Protein AF-U2YWD3-F1 (afdb_monomer_lite)

Organism: NCBI:txid1261545

InterPro domains:
  IPR003750 Putative RNA methyltransferase C9orf114-like [PF02598] (17-84)
  IPR029026 tRNA (guanine-N1-)-methyltransferase, N-terminal [G3DSA:3.40.1280.10] (4-89)
  IPR029028 Alpha/beta knot methyltransferases [SSF75217] (12-87)

pLDDT: mean 84.06, std 10.68, range [44.0, 94.19]

Secondary structure (DSSP, 8-state):
----TTTHHHHHHHHHHH-------BTTTBSGGGGT--HHHHHT--TTT-SS-GGG-S----SSTT-SSS---HHHHHHHHHHHHT---

Foldseek 3Di:
DDDDPVCVVVVVVCCVVVNDDDDFDAFVQTDQVVLVHDPVQQVPDDCVVDCAGPSGHRHDDDQQPPVVDPTDGRVRVVVSVVVVVVPPD

Structure (mmCIF, N/CA/C/O backbone):
data_AF-U2YWD3-F1
#
_entry.id   AF-U2YWD3-F1
#
loop_
_atom_site.group_PDB
_atom_site.id
_atom_site.type_symbol
_atom_site.label_atom_id
_atom_site.label_alt_id
_atom_site.label_comp_id
_atom_site.label_asym_id
_atom_site.label_entity_id
_atom_site.label_seq_id
_atom_site.pdbx_PDB_ins_code
_atom_site.Cartn_x
_atom_site.Cartn_y
_atom_site.Cartn_z
_atom_site.occupancy
_atom_site.B_iso_or_equiv
_atom_site.auth_seq_id
_atom_site.auth_comp_id
_atom_site.auth_asym_id
_atom_site.auth_atom_id
_atom_site.pdbx_PDB_model_num
ATOM 1 N N . MET A 1 1 ? 17.329 -2.106 1.332 1.00 52.97 1 MET A N 1
ATOM 2 C CA . MET A 1 1 ? 17.778 -0.773 0.884 1.00 52.97 1 MET A CA 1
ATOM 3 C C . MET A 1 1 ? 16.577 0.160 0.793 1.00 52.97 1 MET A C 1
ATOM 5 O O . MET A 1 1 ? 15.615 -0.226 0.136 1.00 52.97 1 MET A O 1
ATOM 9 N N . PRO A 1 2 ? 16.611 1.353 1.414 1.00 58.00 2 PRO A N 1
ATOM 10 C CA . PRO A 1 2 ? 15.565 2.361 1.249 1.00 58.00 2 PRO A CA 1
ATOM 11 C C . PRO A 1 2 ? 15.513 2.809 -0.213 1.00 58.00 2 PRO A C 1
ATOM 13 O O . PRO A 1 2 ? 16.559 2.889 -0.858 1.00 58.00 2 PRO A O 1
ATOM 16 N N . VAL A 1 3 ? 14.327 3.102 -0.743 1.00 64.19 3 VAL A N 1
ATOM 17 C CA . VAL A 1 3 ? 14.196 3.638 -2.106 1.00 64.19 3 VAL A CA 1
ATOM 18 C C . VAL A 1 3 ? 14.699 5.085 -2.119 1.00 64.19 3 VAL A C 1
ATOM 20 O O . VAL A 1 3 ? 14.269 5.901 -1.306 1.00 64.19 3 VAL A O 1
ATOM 23 N N . GLY A 1 4 ? 15.618 5.405 -3.028 1.00 66.31 4 GLY A N 1
ATOM 24 C CA . GLY A 1 4 ? 16.198 6.735 -3.201 1.00 66.31 4 GLY A CA 1
ATOM 25 C C . GLY A 1 4 ? 16.759 6.939 -4.610 1.00 66.31 4 GLY A C 1
ATOM 26 O O . GLY A 1 4 ? 16.848 6.006 -5.404 1.00 66.31 4 GLY A O 1
ATOM 27 N N . ALA A 1 5 ? 17.175 8.165 -4.938 1.00 71.94 5 ALA A N 1
ATOM 28 C CA . ALA A 1 5 ? 17.614 8.511 -6.298 1.00 71.94 5 ALA A CA 1
ATOM 29 C C . ALA A 1 5 ? 18.746 7.611 -6.838 1.00 71.94 5 ALA A C 1
ATOM 31 O O . ALA A 1 5 ? 18.809 7.348 -8.034 1.00 71.94 5 ALA A O 1
ATOM 32 N N . ALA A 1 6 ? 19.613 7.100 -5.958 1.00 74.56 6 ALA A N 1
ATOM 33 C CA . ALA A 1 6 ? 20.740 6.249 -6.333 1.00 74.56 6 ALA A CA 1
ATOM 34 C C . ALA A 1 6 ? 20.348 4.823 -6.762 1.00 74.56 6 ALA A C 1
ATOM 36 O O . ALA A 1 6 ? 21.121 4.181 -7.464 1.00 74.56 6 ALA A O 1
ATOM 37 N N . ASN A 1 7 ? 19.188 4.312 -6.339 1.00 73.44 7 ASN A N 1
ATOM 38 C CA . ASN A 1 7 ? 18.765 2.932 -6.612 1.00 73.44 7 ASN A CA 1
ATOM 39 C C . ASN A 1 7 ? 17.401 2.830 -7.316 1.00 73.44 7 ASN A C 1
ATOM 41 O O . ASN A 1 7 ? 16.948 1.725 -7.612 1.00 73.44 7 ASN A O 1
ATOM 45 N N . VAL A 1 8 ? 16.765 3.967 -7.622 1.00 77.31 8 VAL A N 1
ATOM 46 C CA . VAL A 1 8 ? 15.461 4.001 -8.293 1.00 77.31 8 VAL A CA 1
ATOM 47 C C . VAL A 1 8 ? 15.520 3.401 -9.700 1.00 77.31 8 VAL A C 1
ATOM 49 O O . VAL A 1 8 ? 14.626 2.652 -10.063 1.00 77.31 8 VAL A O 1
ATOM 52 N N . GLY A 1 9 ? 16.595 3.634 -10.466 1.00 80.06 9 GLY A N 1
ATOM 53 C CA . GLY A 1 9 ? 16.734 3.090 -11.824 1.00 80.06 9 GLY A CA 1
ATOM 54 C C . GLY A 1 9 ? 16.775 1.558 -11.860 1.00 80.06 9 GLY A C 1
ATOM 55 O O . GLY A 1 9 ? 16.074 0.934 -12.656 1.00 80.06 9 GLY A O 1
ATOM 56 N N . ASP A 1 10 ? 17.533 0.946 -10.947 1.00 81.75 10 ASP A N 1
ATOM 57 C CA . ASP A 1 10 ? 17.588 -0.514 -10.808 1.00 81.75 10 ASP A CA 1
ATOM 58 C C . ASP A 1 10 ? 16.260 -1.101 -10.329 1.00 81.75 10 ASP A C 1
ATOM 60 O O . ASP A 1 10 ? 15.859 -2.179 -10.775 1.00 81.75 10 ASP A O 1
ATOM 64 N N . LEU A 1 11 ? 15.566 -0.395 -9.431 1.00 77.38 11 LEU A N 1
ATOM 65 C CA . LEU A 1 11 ? 14.243 -0.794 -8.969 1.00 77.38 11 LEU A CA 1
ATOM 66 C C . LEU A 1 11 ? 13.226 -0.750 -10.116 1.00 77.38 11 LEU A C 1
ATOM 68 O O . LEU A 1 11 ? 12.504 -1.724 -10.302 1.00 77.38 11 LEU A O 1
ATOM 72 N N . THR A 1 12 ? 13.215 0.316 -10.920 1.00 80.31 12 THR A N 1
ATOM 73 C CA . THR A 1 12 ? 12.334 0.448 -12.090 1.00 80.31 12 THR A CA 1
ATOM 74 C C . THR A 1 12 ? 12.598 -0.649 -13.116 1.00 80.31 12 THR A C 1
ATOM 76 O O . THR A 1 12 ? 11.653 -1.278 -13.590 1.00 80.31 12 THR A O 1
ATOM 79 N N . ARG A 1 13 ? 13.870 -0.935 -13.427 1.00 83.69 13 ARG A N 1
ATOM 80 C CA . ARG A 1 13 ? 14.235 -2.018 -14.353 1.00 83.69 13 ARG A CA 1
ATOM 81 C C . ARG A 1 13 ? 13.726 -3.373 -13.859 1.00 83.69 13 ARG A C 1
ATOM 83 O O . ARG A 1 13 ? 13.081 -4.087 -14.617 1.00 83.69 13 ARG A O 1
ATOM 90 N N . ARG A 1 14 ? 13.963 -3.705 -12.585 1.00 82.50 14 ARG A N 1
ATOM 91 C CA . ARG A 1 14 ? 13.462 -4.947 -11.975 1.00 82.50 14 ARG A CA 1
ATOM 92 C C . ARG A 1 14 ? 11.942 -5.030 -11.981 1.00 82.50 14 ARG A C 1
ATOM 94 O O . ARG A 1 14 ? 11.403 -6.071 -12.310 1.00 82.50 14 ARG A O 1
ATOM 101 N N . VAL A 1 15 ? 11.250 -3.941 -11.653 1.00 83.62 15 VAL A N 1
ATOM 102 C CA . VAL A 1 15 ? 9.782 -3.894 -11.713 1.00 83.62 15 VAL A CA 1
ATOM 103 C C . VAL A 1 15 ? 9.279 -4.161 -13.133 1.00 83.62 15 VAL A C 1
ATOM 105 O O . VAL A 1 15 ? 8.282 -4.856 -13.300 1.00 83.62 15 VAL A O 1
ATOM 108 N N . HIS A 1 16 ? 9.969 -3.653 -14.155 1.00 83.62 16 HIS A N 1
ATOM 109 C CA . HIS A 1 16 ? 9.610 -3.901 -15.549 1.00 83.62 16 HIS A CA 1
ATOM 110 C C . HIS A 1 16 ? 9.911 -5.344 -16.001 1.00 83.62 16 HIS A C 1
ATOM 112 O O . HIS A 1 16 ? 9.143 -5.913 -16.771 1.00 83.62 16 HIS A O 1
ATOM 118 N N . GLU A 1 17 ? 11.026 -5.935 -15.563 1.00 88.75 17 GLU A N 1
ATOM 119 C CA . GLU A 1 17 ? 11.444 -7.294 -15.954 1.00 88.75 17 GLU A CA 1
ATOM 120 C C . GLU A 1 17 ? 10.717 -8.399 -15.167 1.00 88.75 17 GLU A C 1
ATOM 122 O O . GLU A 1 17 ? 10.248 -9.369 -15.761 1.00 88.75 17 GLU A O 1
ATOM 127 N N . ASP A 1 18 ? 10.594 -8.235 -13.849 1.00 88.19 18 ASP A N 1
ATOM 128 C CA . ASP A 1 18 ? 10.094 -9.251 -12.913 1.00 88.19 18 ASP A CA 1
ATOM 129 C C . ASP A 1 18 ? 8.634 -9.002 -12.481 1.00 88.19 18 ASP A C 1
ATOM 131 O O . ASP A 1 18 ? 7.987 -9.879 -11.904 1.00 88.19 18 ASP A O 1
ATOM 135 N N . GLY A 1 19 ? 8.098 -7.808 -12.755 1.00 86.00 19 GLY A N 1
ATOM 136 C CA . GLY A 1 19 ? 6.798 -7.346 -12.271 1.00 86.00 19 GLY A CA 1
ATOM 137 C C . GLY A 1 19 ? 6.847 -6.728 -10.866 1.00 86.00 19 GLY A C 1
ATOM 138 O O . GLY A 1 19 ? 7.843 -6.796 -10.146 1.00 86.00 19 GLY A O 1
ATOM 139 N N . LEU A 1 20 ? 5.733 -6.113 -10.454 1.00 86.38 20 LEU A N 1
ATOM 140 C CA . LEU A 1 20 ? 5.536 -5.564 -9.108 1.00 86.38 20 LEU A CA 1
ATOM 141 C C . LEU A 1 20 ? 4.247 -6.114 -8.503 1.00 86.38 20 LEU A C 1
ATOM 143 O O . LEU A 1 20 ? 3.184 -6.052 -9.115 1.00 86.38 20 LEU A O 1
ATOM 147 N N . THR A 1 21 ? 4.335 -6.598 -7.266 1.00 89.69 21 THR A N 1
ATOM 148 C CA . THR A 1 21 ? 3.165 -6.935 -6.451 1.00 89.69 21 THR A CA 1
ATOM 149 C C . THR A 1 21 ? 3.030 -5.922 -5.326 1.00 89.69 21 THR A C 1
ATOM 151 O O . THR A 1 21 ? 3.961 -5.732 -4.546 1.00 89.69 21 THR A O 1
ATOM 154 N N . VAL A 1 22 ? 1.855 -5.304 -5.219 1.00 90.62 22 VAL A N 1
ATOM 155 C CA . VAL A 1 22 ? 1.499 -4.421 -4.104 1.00 90.62 22 VAL A CA 1
ATOM 156 C C . VAL A 1 22 ? 0.396 -5.097 -3.302 1.00 90.62 22 VAL A C 1
ATOM 158 O O . VAL A 1 22 ? -0.650 -5.445 -3.848 1.00 90.62 22 VAL A O 1
ATOM 161 N N . ALA A 1 23 ? 0.640 -5.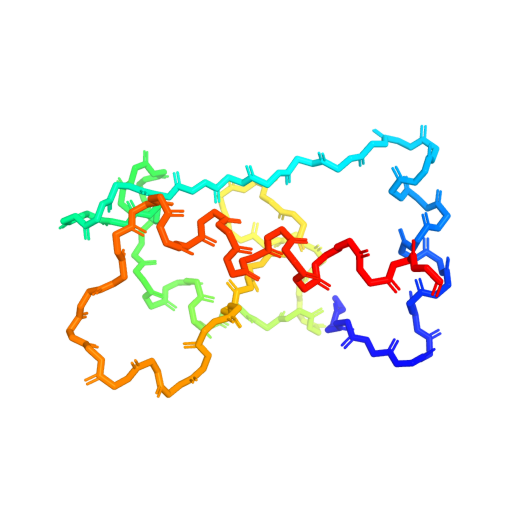308 -2.011 1.00 92.75 23 ALA A N 1
ATOM 162 C CA . ALA A 1 23 ? -0.311 -5.936 -1.105 1.00 92.75 23 ALA A CA 1
ATOM 163 C C . ALA A 1 23 ? -0.909 -4.896 -0.154 1.00 92.75 23 ALA A C 1
ATOM 165 O O . ALA A 1 23 ? -0.184 -4.119 0.466 1.00 92.75 23 ALA A O 1
ATOM 166 N N . PHE A 1 24 ? -2.231 -4.929 -0.004 1.00 92.31 24 PHE A N 1
ATOM 167 C CA . PHE A 1 24 ? -2.971 -4.067 0.913 1.00 92.31 24 PHE A CA 1
ATOM 168 C C . PHE A 1 24 ? -3.604 -4.906 2.019 1.00 92.31 24 PHE A C 1
ATOM 170 O O . PHE A 1 24 ? -4.118 -5.998 1.777 1.00 92.31 24 PHE A O 1
ATOM 177 N N . GLY A 1 25 ? -3.562 -4.387 3.244 1.00 92.31 25 GLY A N 1
ATOM 178 C CA . GLY A 1 25 ? -4.298 -4.956 4.368 1.00 92.31 25 GLY A CA 1
ATOM 179 C C . GLY A 1 25 ? -5.758 -4.508 4.387 1.00 92.31 25 GLY A C 1
ATOM 180 O O . GLY A 1 25 ? -6.151 -3.583 3.673 1.00 92.31 25 GLY A O 1
ATOM 181 N N . SER A 1 26 ? -6.560 -5.126 5.255 1.00 88.94 26 SER A N 1
ATOM 182 C CA . SER A 1 26 ? -7.916 -4.634 5.525 1.00 88.94 26 SER A CA 1
ATOM 183 C C . SER A 1 26 ? -7.876 -3.374 6.395 1.00 88.94 26 SER A C 1
ATOM 185 O O . SER A 1 26 ? -7.021 -3.312 7.282 1.00 88.94 26 SER A O 1
ATOM 187 N N . PRO A 1 27 ? -8.835 -2.442 6.269 1.00 79.50 27 PRO A N 1
ATOM 188 C CA . PRO A 1 27 ? -8.805 -1.170 6.997 1.00 79.50 27 PRO A CA 1
ATOM 189 C C . PRO A 1 27 ? -8.732 -1.337 8.521 1.00 79.50 27 PRO A C 1
ATOM 191 O O . PRO A 1 27 ? -7.957 -0.660 9.182 1.00 79.50 27 PRO A O 1
ATOM 194 N N . GLU A 1 28 ? -9.475 -2.298 9.079 1.00 82.50 28 GLU A N 1
ATOM 195 C CA . GLU A 1 28 ? -9.567 -2.501 10.536 1.00 82.50 28 GLU A CA 1
ATOM 196 C C . GLU A 1 28 ? -8.420 -3.330 11.134 1.00 82.50 28 GLU A C 1
ATOM 198 O O . GLU A 1 28 ? -8.271 -3.409 12.350 1.00 82.50 28 GLU A O 1
ATOM 203 N N . ARG A 1 29 ? -7.615 -3.990 10.292 1.00 86.06 29 ARG A N 1
ATOM 204 C CA . ARG A 1 29 ? -6.613 -4.974 10.744 1.00 86.06 29 ARG A CA 1
ATOM 205 C C . ARG A 1 29 ? -5.200 -4.679 10.254 1.00 86.06 29 ARG A C 1
ATOM 207 O O . ARG A 1 29 ? -4.236 -5.080 10.896 1.00 86.06 29 ARG A O 1
ATOM 214 N N . GLY A 1 30 ? -5.061 -4.020 9.109 1.00 90.25 30 GLY A N 1
ATOM 215 C CA . GLY A 1 30 ? -3.802 -3.908 8.386 1.00 90.25 30 GLY A CA 1
ATOM 216 C C . GLY A 1 30 ? -3.299 -5.250 7.844 1.00 90.25 30 GLY A C 1
ATOM 217 O O . GLY A 1 30 ? -3.930 -6.299 7.983 1.00 90.25 30 GLY A O 1
ATOM 218 N N . LEU A 1 31 ? -2.141 -5.202 7.187 1.00 93.12 31 LEU A N 1
ATOM 219 C CA . LEU A 1 31 ? -1.484 -6.368 6.594 1.00 93.12 31 LEU A CA 1
ATOM 220 C C . LEU A 1 31 ? -0.620 -7.176 7.591 1.00 93.12 31 LEU A C 1
ATOM 222 O O . LEU A 1 31 ? -0.660 -8.404 7.512 1.00 93.12 31 LEU A O 1
ATOM 226 N N . PRO A 1 32 ? 0.118 -6.573 8.555 1.00 93.50 32 PRO A N 1
ATOM 227 C CA . PRO A 1 32 ? 0.996 -7.343 9.444 1.00 93.50 32 PRO A CA 1
ATOM 228 C C . PRO A 1 32 ? 0.272 -8.455 10.226 1.00 93.50 32 PRO A C 1
ATOM 230 O O . PRO A 1 32 ? 0.723 -9.602 10.158 1.00 93.50 32 PRO A O 1
ATOM 233 N N . PRO A 1 33 ? -0.897 -8.214 10.859 1.00 93.38 33 PRO A N 1
ATOM 234 C CA . PRO A 1 33 ? -1.594 -9.277 11.584 1.00 93.38 33 PRO A CA 1
ATOM 235 C C . PRO A 1 33 ? -2.128 -10.399 10.682 1.00 93.38 33 PRO A C 1
ATOM 237 O O . PRO A 1 33 ? -2.328 -11.520 11.154 1.00 93.38 33 PRO A O 1
ATOM 240 N N . MET A 1 34 ? -2.362 -10.140 9.388 1.00 91.06 34 MET A N 1
ATOM 241 C CA . MET A 1 34 ? -2.730 -11.186 8.420 1.00 91.06 34 MET A CA 1
ATOM 242 C C . MET A 1 34 ? -1.593 -12.176 8.169 1.00 91.06 34 MET A C 1
ATOM 244 O O . MET A 1 34 ? -1.859 -13.333 7.861 1.00 91.06 34 MET A O 1
ATOM 248 N N . LEU A 1 35 ? -0.349 -11.740 8.362 1.00 92.69 35 LEU A N 1
ATOM 249 C CA . LEU A 1 35 ? 0.866 -12.528 8.155 1.00 92.69 35 LEU A CA 1
ATOM 250 C C . LEU A 1 35 ? 1.446 -13.080 9.466 1.00 92.69 35 LEU A C 1
ATOM 252 O O . LEU A 1 35 ? 2.550 -13.616 9.468 1.00 92.69 35 LEU A O 1
ATOM 256 N N . GLY A 1 36 ? 0.725 -12.933 10.584 1.00 94.12 36 GLY A N 1
ATOM 257 C CA . GLY A 1 36 ? 1.210 -13.331 11.908 1.00 94.12 36 GLY A CA 1
ATOM 258 C C . GLY A 1 36 ? 2.320 -12.428 12.457 1.00 94.12 36 GLY A C 1
ATOM 259 O O . GLY A 1 36 ? 3.097 -12.865 13.300 1.00 94.12 36 GLY A O 1
ATOM 260 N N . LEU A 1 37 ? 2.409 -11.183 11.978 1.00 94.19 37 LEU A N 1
ATOM 261 C CA . LEU A 1 37 ? 3.402 -10.194 12.396 1.00 94.19 37 LEU A CA 1
ATOM 262 C C . LEU A 1 37 ? 2.777 -9.105 13.271 1.00 94.19 37 LEU A C 1
ATOM 264 O O . LEU A 1 37 ? 1.584 -8.808 13.169 1.00 94.19 37 LEU A O 1
ATOM 268 N N . THR A 1 38 ? 3.610 -8.457 14.082 1.00 93.19 38 THR A N 1
ATOM 269 C CA . THR A 1 38 ? 3.252 -7.219 14.785 1.00 93.19 38 THR A CA 1
ATOM 270 C C . THR A 1 38 ? 3.577 -5.998 13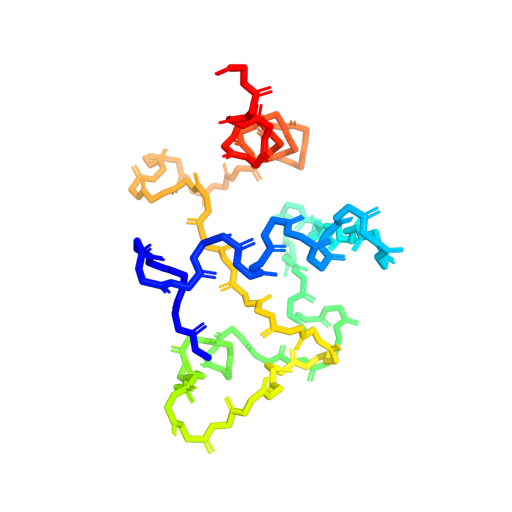.926 1.00 93.19 38 THR A C 1
ATOM 272 O O . THR A 1 38 ? 4.412 -6.054 13.019 1.00 93.19 38 THR A O 1
ATOM 275 N N . ALA A 1 39 ? 2.919 -4.870 14.201 1.00 88.56 39 ALA A N 1
ATOM 276 C CA . ALA A 1 39 ? 3.226 -3.617 13.513 1.00 88.56 39 ALA A CA 1
ATOM 277 C C . ALA A 1 39 ? 4.628 -3.101 13.890 1.00 88.56 39 ALA A C 1
ATOM 279 O O . ALA A 1 39 ? 5.323 -2.524 13.059 1.00 88.56 39 ALA A O 1
ATOM 280 N N . GLU A 1 40 ? 5.058 -3.352 15.124 1.00 90.81 40 GLU A N 1
ATOM 281 C CA . GLU A 1 40 ? 6.389 -3.051 15.654 1.00 90.81 40 GLU A CA 1
ATOM 282 C C . GLU A 1 40 ? 7.472 -3.764 14.842 1.00 90.81 40 GLU A C 1
ATOM 284 O O . GLU A 1 40 ? 8.402 -3.109 14.388 1.00 90.81 40 GLU A O 1
ATOM 289 N N . ALA A 1 41 ? 7.296 -5.059 14.545 1.00 90.38 41 ALA A N 1
ATOM 290 C CA . ALA A 1 41 ? 8.256 -5.827 13.750 1.00 90.38 41 ALA A CA 1
ATOM 291 C C . ALA A 1 41 ? 8.457 -5.248 12.339 1.00 90.38 41 ALA A C 1
ATOM 293 O O . ALA A 1 41 ? 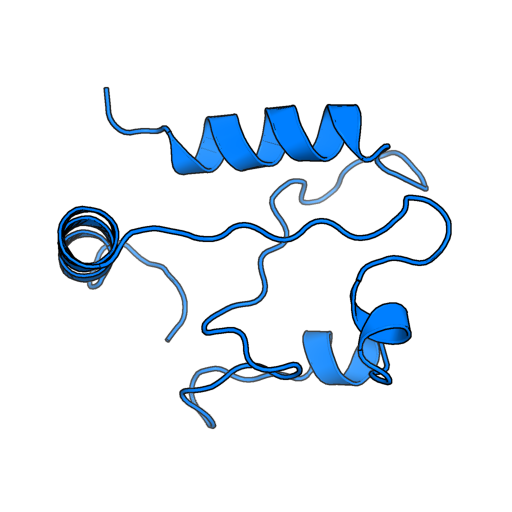9.547 -5.332 11.779 1.00 90.38 41 ALA A O 1
ATOM 294 N N . VAL A 1 42 ? 7.412 -4.646 11.763 1.00 89.94 42 VAL A N 1
ATOM 295 C CA . VAL A 1 42 ? 7.507 -3.937 10.481 1.00 89.94 42 VAL A CA 1
ATOM 296 C C . VAL A 1 42 ? 8.190 -2.578 10.640 1.00 89.94 42 VAL A C 1
ATOM 298 O O . VAL A 1 42 ? 9.005 -2.217 9.797 1.00 89.94 42 VAL A O 1
ATOM 301 N N . ARG A 1 43 ? 7.887 -1.817 11.700 1.00 86.56 43 ARG A N 1
ATOM 302 C CA . ARG A 1 43 ? 8.485 -0.488 11.934 1.00 86.56 43 ARG A CA 1
ATOM 303 C C . ARG A 1 43 ? 9.965 -0.546 12.299 1.00 86.56 43 ARG A C 1
ATOM 305 O O . ARG A 1 43 ? 10.708 0.355 11.933 1.00 86.56 43 ARG A O 1
ATOM 312 N N . GLU A 1 44 ? 10.376 -1.581 13.019 1.00 88.50 44 GLU A N 1
ATOM 313 C CA . GLU A 1 44 ? 11.765 -1.808 13.429 1.00 88.50 44 GLU A CA 1
ATOM 314 C C . GLU A 1 44 ? 12.615 -2.430 12.315 1.00 88.50 44 GLU A C 1
ATOM 316 O O . GLU A 1 44 ? 13.826 -2.574 12.477 1.00 88.50 44 GLU A O 1
ATOM 321 N N . PHE A 1 45 ? 12.008 -2.793 11.178 1.00 85.31 45 PHE A N 1
ATOM 322 C CA . PHE A 1 45 ? 12.753 -3.303 10.039 1.00 85.31 45 PHE A CA 1
ATOM 323 C C . PHE A 1 45 ? 13.734 -2.249 9.521 1.00 85.31 45 PHE A C 1
ATOM 325 O O . PHE A 1 45 ? 13.357 -1.261 8.888 1.00 85.31 45 PHE A O 1
ATOM 332 N N . ASP A 1 46 ? 15.017 -2.522 9.738 1.00 81.94 46 ASP A N 1
ATOM 333 C CA . ASP A 1 46 ? 16.108 -1.769 9.151 1.00 81.94 46 ASP A CA 1
ATOM 334 C C . ASP A 1 46 ? 16.630 -2.486 7.905 1.00 81.94 46 ASP A C 1
ATOM 336 O O . ASP A 1 46 ? 17.265 -3.545 7.950 1.00 81.94 46 ASP A O 1
ATOM 340 N N . SER A 1 47 ? 16.393 -1.857 6.762 1.00 73.38 47 SER A N 1
ATOM 341 C CA . SER A 1 47 ? 16.820 -2.378 5.470 1.00 73.38 47 SER A CA 1
ATOM 342 C C . SER A 1 47 ? 18.341 -2.307 5.231 1.00 73.38 47 SER A C 1
ATOM 344 O O . SER A 1 47 ? 18.805 -2.761 4.179 1.00 73.38 47 SER A O 1
ATOM 346 N N . ALA A 1 48 ? 19.105 -1.718 6.163 1.00 77.19 48 ALA A N 1
ATOM 347 C CA . ALA A 1 48 ? 20.563 -1.808 6.231 1.00 77.19 48 ALA A CA 1
ATOM 348 C C . ALA A 1 48 ? 21.042 -3.109 6.903 1.00 77.19 48 ALA A C 1
ATOM 350 O O . ALA A 1 48 ? 22.161 -3.547 6.643 1.00 77.19 48 ALA A O 1
ATOM 351 N N . GLN A 1 49 ? 20.201 -3.741 7.729 1.00 79.00 49 GLN A N 1
ATOM 352 C CA . GLN A 1 49 ? 20.531 -4.972 8.457 1.00 79.00 49 GLN A CA 1
ATOM 353 C C . GLN A 1 49 ? 19.982 -6.235 7.785 1.00 79.00 49 GLN A C 1
ATOM 355 O O . GLN A 1 49 ? 20.552 -7.312 7.943 1.00 79.00 49 GLN A O 1
ATOM 360 N N . SER A 1 50 ? 18.898 -6.119 7.012 1.00 77.69 50 SER A N 1
ATOM 361 C CA . SER A 1 50 ? 18.332 -7.226 6.236 1.00 77.69 50 SER A CA 1
ATOM 362 C C . SER A 1 5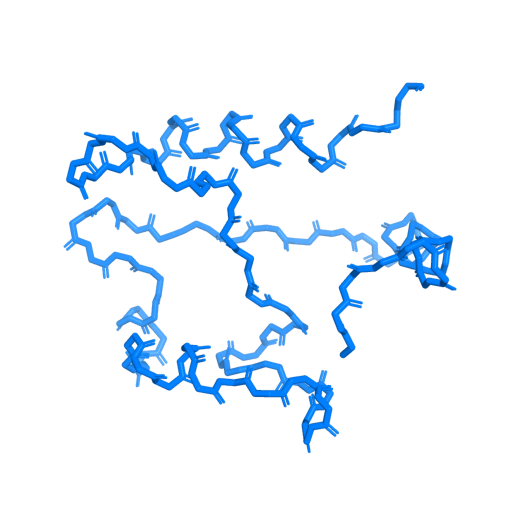0 ? 17.840 -6.758 4.868 1.00 77.69 50 SER A C 1
ATOM 364 O O . SER A 1 50 ? 17.240 -5.693 4.720 1.00 77.69 50 SER A O 1
ATOM 366 N N . THR A 1 51 ? 18.071 -7.584 3.847 1.00 73.06 51 THR A N 1
ATOM 367 C CA . THR A 1 51 ? 17.595 -7.347 2.477 1.00 73.06 51 THR A CA 1
ATOM 368 C C . THR A 1 51 ? 16.158 -7.802 2.255 1.00 73.06 51 THR A C 1
ATOM 370 O O . THR A 1 51 ? 15.546 -7.369 1.283 1.00 73.06 51 THR A O 1
ATOM 373 N N . ARG A 1 52 ? 15.613 -8.645 3.142 1.00 80.19 52 ARG A N 1
ATOM 374 C CA . ARG A 1 52 ? 14.230 -9.122 3.072 1.00 80.19 52 ARG A CA 1
ATOM 375 C C . ARG A 1 52 ? 13.429 -8.538 4.221 1.00 80.19 52 ARG A C 1
ATOM 377 O O . ARG A 1 52 ? 13.812 -8.686 5.386 1.00 80.19 52 ARG A O 1
ATOM 384 N N . ALA A 1 53 ? 12.323 -7.894 3.884 1.00 85.25 53 ALA A N 1
ATOM 385 C CA . ALA A 1 53 ? 11.431 -7.333 4.872 1.00 85.25 53 ALA A CA 1
ATOM 386 C C . ALA A 1 53 ? 10.553 -8.434 5.508 1.00 85.25 53 ALA A C 1
ATOM 388 O O . ALA A 1 53 ? 10.350 -9.504 4.913 1.00 85.25 53 ALA A O 1
ATOM 389 N N . PRO A 1 54 ? 10.026 -8.212 6.726 1.00 88.44 54 PRO A N 1
ATOM 390 C CA . PRO A 1 54 ? 9.141 -9.166 7.388 1.00 88.44 54 PRO A CA 1
ATOM 391 C C . PRO A 1 54 ? 7.950 -9.562 6.506 1.00 88.44 54 PRO A C 1
ATOM 393 O O . PRO A 1 54 ? 7.430 -8.747 5.746 1.00 88.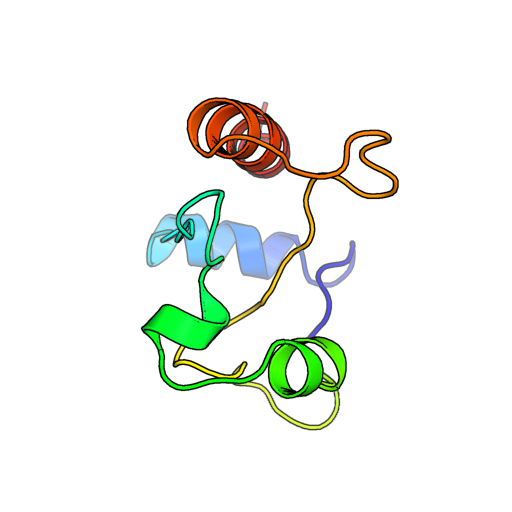44 54 PRO A O 1
ATOM 396 N N . GLY A 1 55 ? 7.495 -10.813 6.615 1.00 88.88 55 GLY A N 1
ATOM 397 C CA . GLY A 1 55 ? 6.292 -11.277 5.905 1.00 88.88 55 GLY A CA 1
ATOM 398 C C . GLY A 1 55 ? 6.518 -11.670 4.449 1.00 88.88 55 GLY A C 1
ATOM 399 O O . GLY A 1 55 ? 5.560 -11.913 3.727 1.00 88.88 55 GLY A O 1
ATOM 400 N N . GLY A 1 56 ? 7.779 -11.765 4.025 1.00 88.62 56 GLY A N 1
ATOM 401 C CA . GLY A 1 56 ? 8.134 -12.276 2.707 1.00 88.62 56 GLY A CA 1
ATOM 402 C C . GLY A 1 56 ? 8.215 -11.217 1.610 1.00 88.62 56 GLY A C 1
ATOM 403 O O . GLY A 1 56 ? 8.501 -11.605 0.480 1.00 88.62 56 GLY A O 1
ATOM 404 N N . PHE A 1 57 ? 8.029 -9.936 1.934 1.00 88.31 57 PHE A N 1
ATOM 405 C CA . PHE A 1 57 ? 8.153 -8.818 0.998 1.00 88.31 57 PHE A CA 1
ATOM 406 C C . PHE A 1 57 ? 9.587 -8.298 0.881 1.00 88.31 57 PHE A C 1
ATOM 408 O O . PHE A 1 57 ? 10.410 -8.463 1.784 1.00 88.31 57 PHE A O 1
ATOM 415 N N . ASP A 1 58 ? 9.859 -7.598 -0.217 1.00 84.62 58 ASP A N 1
ATOM 416 C CA . ASP A 1 58 ? 11.120 -6.878 -0.409 1.00 84.62 58 ASP A CA 1
ATOM 417 C C . ASP A 1 58 ? 11.155 -5.563 0.386 1.00 84.62 58 ASP A C 1
ATOM 419 O O . ASP A 1 58 ? 12.213 -5.135 0.847 1.00 84.62 58 ASP A O 1
ATOM 423 N N . VAL A 1 59 ? 9.998 -4.917 0.565 1.00 84.69 59 VAL A N 1
ATOM 424 C CA . VAL A 1 59 ? 9.875 -3.607 1.215 1.00 84.69 59 VAL A CA 1
ATOM 425 C C . VAL A 1 59 ? 8.496 -3.418 1.849 1.00 84.69 59 VAL A C 1
ATOM 427 O O . VAL A 1 59 ? 7.493 -3.906 1.334 1.00 84.69 59 VAL A O 1
ATOM 430 N N . TRP A 1 60 ? 8.456 -2.669 2.954 1.00 88.75 60 TRP A N 1
ATOM 431 C CA . TRP A 1 60 ? 7.240 -2.075 3.512 1.00 88.75 60 TRP A CA 1
ATOM 432 C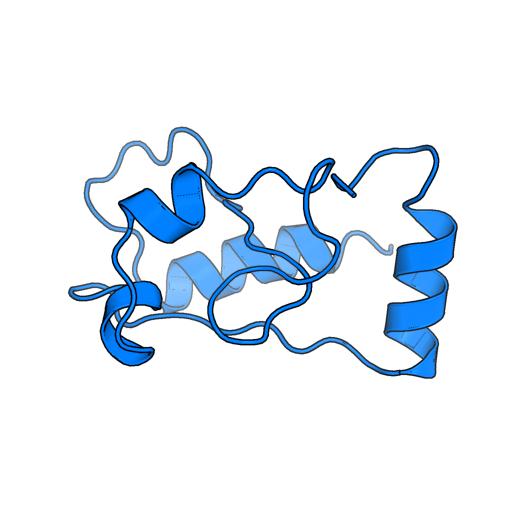 C . TRP A 1 60 ? 7.263 -0.567 3.274 1.00 88.75 60 TRP A C 1
ATOM 434 O O . TRP A 1 60 ? 8.284 0.079 3.508 1.00 88.75 60 TRP A O 1
ATOM 444 N N . LEU A 1 61 ? 6.147 -0.006 2.809 1.00 86.88 61 LEU A N 1
ATOM 445 C CA . LEU A 1 61 ? 6.049 1.400 2.424 1.00 86.88 61 LEU A CA 1
ATOM 446 C C . LEU A 1 61 ? 4.831 2.054 3.078 1.00 86.88 61 LEU A C 1
ATOM 448 O O . LEU A 1 61 ? 3.734 1.503 3.043 1.00 86.88 61 LEU A O 1
ATOM 452 N N . ASN A 1 62 ? 5.022 3.253 3.629 1.00 88.44 62 ASN A N 1
ATOM 453 C CA . ASN A 1 62 ? 3.926 4.151 3.975 1.00 88.44 62 ASN A CA 1
ATOM 454 C C . ASN A 1 62 ? 3.768 5.185 2.853 1.00 88.44 62 ASN A C 1
ATOM 456 O O . ASN A 1 62 ? 4.597 6.083 2.724 1.00 88.44 62 ASN A O 1
ATOM 460 N N . THR A 1 63 ? 2.716 5.053 2.045 1.00 89.81 63 THR A N 1
ATOM 461 C CA . THR A 1 63 ? 2.438 5.961 0.919 1.00 89.81 63 THR A CA 1
ATOM 462 C C . THR A 1 63 ? 1.556 7.152 1.292 1.00 89.81 63 THR A C 1
ATOM 464 O O . THR A 1 63 ? 1.328 8.011 0.449 1.00 89.81 63 THR A O 1
ATOM 467 N N . VAL A 1 64 ? 1.049 7.223 2.528 1.00 91.00 64 VAL A N 1
ATOM 468 C CA . VAL A 1 64 ? 0.220 8.338 3.018 1.00 91.00 64 VAL A CA 1
ATOM 469 C C . VAL A 1 64 ? 0.806 8.859 4.340 1.00 91.00 64 VAL A C 1
ATOM 471 O O . VAL A 1 64 ? 0.219 8.694 5.413 1.00 91.00 64 VAL A O 1
ATOM 474 N N . PRO A 1 65 ? 2.013 9.455 4.315 1.00 90.50 65 PRO A N 1
ATOM 475 C CA . PRO A 1 65 ? 2.602 10.028 5.517 1.00 90.50 65 PRO A CA 1
ATOM 476 C C . PRO A 1 65 ? 1.717 11.161 6.048 1.00 90.50 65 PRO A C 1
ATOM 478 O O . PRO A 1 65 ? 1.184 11.954 5.275 1.00 90.50 65 PRO A O 1
ATOM 481 N N . ASN A 1 66 ? 1.583 11.260 7.374 1.00 91.69 66 ASN A N 1
ATOM 482 C CA . ASN A 1 66 ? 0.749 12.274 8.030 1.00 91.69 66 ASN A CA 1
ATOM 483 C C . ASN A 1 66 ? -0.706 12.302 7.509 1.00 91.69 66 ASN A C 1
ATOM 485 O O . ASN A 1 66 ? -1.273 13.377 7.345 1.00 91.69 66 ASN A O 1
ATOM 489 N N . GLN A 1 67 ? -1.306 11.126 7.269 1.00 92.12 67 GLN A N 1
ATOM 490 C CA . GLN A 1 67 ? -2.627 10.942 6.639 1.00 92.12 67 GLN A CA 1
ATOM 491 C C . GLN A 1 67 ? -3.788 11.768 7.227 1.00 92.12 67 GLN A C 1
ATOM 493 O O . GLN A 1 67 ? -4.815 11.917 6.574 1.00 92.12 67 GLN A O 1
ATOM 498 N N . GLY A 1 68 ? -3.670 12.285 8.455 1.00 93.12 68 GLY A N 1
ATOM 499 C CA . GLY A 1 68 ? -4.666 13.159 9.088 1.00 93.12 68 GLY A CA 1
ATOM 500 C C . GLY A 1 68 ? -5.974 12.472 9.505 1.00 93.12 68 GLY A C 1
ATOM 501 O O . GLY A 1 68 ? -6.700 13.018 10.331 1.00 93.12 68 GLY A O 1
ATOM 502 N N . SER A 1 69 ? -6.260 11.276 8.989 1.00 93.12 69 SER A N 1
ATOM 503 C CA . SER A 1 69 ? -7.328 10.380 9.434 1.00 93.12 69 SER A CA 1
ATOM 504 C C . SER A 1 69 ? -6.800 9.297 10.380 1.00 93.12 69 SER A C 1
ATOM 506 O O . SER A 1 69 ? -5.608 8.997 10.395 1.00 93.12 69 SER A O 1
ATOM 508 N N . GLU A 1 70 ? -7.685 8.660 11.148 1.00 91.25 70 GLU A N 1
ATOM 509 C CA . GLU A 1 70 ? -7.322 7.479 11.947 1.00 91.25 70 GLU A CA 1
ATOM 510 C C . GLU A 1 70 ? -7.017 6.263 11.054 1.00 91.25 70 GLU A C 1
ATOM 512 O O . GLU A 1 70 ? -6.035 5.556 11.266 1.00 91.25 70 GLU A O 1
ATOM 517 N N . VAL A 1 71 ? -7.818 6.060 10.003 1.00 92.81 71 VAL A N 1
ATOM 518 C CA . VAL A 1 71 ? -7.696 4.946 9.051 1.00 92.81 71 VAL A CA 1
ATOM 519 C C . VAL A 1 71 ? -7.794 5.479 7.621 1.00 92.81 71 VAL A C 1
ATOM 521 O O . VAL A 1 71 ? -8.585 6.384 7.347 1.00 92.81 71 VAL A O 1
ATOM 524 N N . VAL A 1 72 ? -7.008 4.901 6.709 1.00 92.50 72 VAL A N 1
ATOM 525 C CA . VAL A 1 72 ? -7.192 5.041 5.256 1.00 92.50 72 VAL A CA 1
ATOM 526 C C . VAL A 1 72 ? -7.905 3.788 4.768 1.00 92.50 72 VAL A C 1
ATOM 528 O O . VAL A 1 72 ? -7.444 2.672 5.032 1.00 92.50 72 VAL A O 1
ATOM 531 N N . ARG A 1 73 ? -9.043 3.944 4.090 1.00 92.12 73 ARG A N 1
ATOM 532 C CA . ARG A 1 73 ? -9.773 2.787 3.558 1.00 92.12 73 ARG A CA 1
ATOM 533 C C . ARG A 1 73 ? -8.965 2.130 2.443 1.00 92.12 73 ARG A C 1
ATOM 535 O O . ARG A 1 73 ? -8.153 2.782 1.791 1.00 92.12 73 ARG A O 1
ATOM 542 N N . THR A 1 74 ? -9.170 0.837 2.208 1.00 90.94 74 THR A N 1
ATOM 543 C CA . THR A 1 74 ? -8.361 0.087 1.233 1.00 90.94 74 THR A CA 1
ATOM 544 C C . THR A 1 74 ? -8.468 0.684 -0.172 1.00 90.94 74 THR A C 1
ATOM 546 O O . THR A 1 74 ? -7.462 0.755 -0.872 1.00 90.94 74 THR A O 1
ATOM 549 N N . GLU A 1 75 ? -9.645 1.166 -0.571 1.00 92.12 75 GLU A N 1
ATOM 550 C CA . GLU A 1 75 ? -9.855 1.832 -1.857 1.00 92.12 75 GLU A CA 1
ATOM 551 C C . GLU A 1 75 ? -9.057 3.142 -1.986 1.00 92.12 75 GLU A C 1
ATOM 553 O O . GLU A 1 75 ? -8.419 3.379 -3.009 1.00 92.12 75 GLU A O 1
ATOM 558 N N . GLU A 1 76 ? -9.017 3.960 -0.934 1.00 93.00 76 GLU A N 1
ATOM 559 C CA . GLU A 1 76 ? -8.262 5.219 -0.897 1.00 93.00 76 GLU A CA 1
ATOM 560 C C . GLU A 1 76 ? -6.754 4.947 -0.898 1.00 93.00 76 GLU A C 1
ATOM 562 O O . GLU A 1 76 ? -5.999 5.581 -1.638 1.00 93.00 76 GLU A O 1
ATOM 567 N N . ALA A 1 77 ? -6.323 3.958 -0.107 1.00 91.44 77 ALA A N 1
ATOM 568 C CA . ALA A 1 77 ? -4.939 3.510 -0.049 1.00 91.44 77 ALA A CA 1
ATOM 569 C C . ALA A 1 77 ? -4.477 2.987 -1.413 1.00 91.44 77 ALA A C 1
ATOM 571 O O . ALA A 1 77 ? -3.383 3.329 -1.847 1.00 91.44 77 ALA A O 1
ATOM 572 N N . MET A 1 78 ? -5.316 2.226 -2.122 1.00 90.25 78 MET A N 1
ATOM 573 C CA . MET A 1 78 ? -5.004 1.744 -3.466 1.00 90.25 78 MET A CA 1
ATOM 574 C C . MET A 1 78 ? -4.744 2.907 -4.426 1.00 90.25 78 MET A C 1
ATOM 576 O O . MET A 1 78 ? -3.714 2.908 -5.098 1.00 90.25 78 MET A O 1
ATOM 580 N N . PHE A 1 79 ? -5.623 3.913 -4.463 1.00 89.75 79 PHE A N 1
ATOM 581 C CA . PHE A 1 79 ? -5.423 5.083 -5.322 1.00 89.75 79 PHE A CA 1
ATOM 582 C C . PHE A 1 79 ? -4.164 5.867 -4.951 1.00 89.75 79 PHE A C 1
ATOM 584 O O . PHE A 1 79 ? -3.362 6.167 -5.833 1.00 89.75 79 PHE A O 1
ATOM 591 N N . ALA A 1 80 ? -3.957 6.160 -3.666 1.00 89.81 80 ALA A N 1
ATOM 592 C CA . ALA A 1 80 ? -2.791 6.912 -3.212 1.00 89.81 80 ALA A CA 1
ATOM 593 C C . ALA A 1 80 ? -1.479 6.162 -3.496 1.00 89.81 80 ALA A C 1
ATOM 595 O O . ALA A 1 80 ? -0.541 6.736 -4.045 1.00 89.81 80 ALA A O 1
ATOM 596 N N . SER A 1 81 ? -1.415 4.868 -3.166 1.00 89.25 81 SER A N 1
ATOM 597 C CA . SER A 1 81 ? -0.216 4.058 -3.377 1.00 89.25 81 SER A CA 1
ATOM 598 C C . SER A 1 81 ? 0.090 3.865 -4.856 1.00 89.25 81 SER A C 1
ATOM 600 O O . SER A 1 81 ? 1.237 4.046 -5.256 1.00 89.25 81 SER A O 1
ATOM 602 N N . LEU A 1 82 ? -0.905 3.506 -5.674 1.00 87.25 82 LEU A N 1
ATOM 603 C CA . LEU A 1 82 ? -0.666 3.281 -7.096 1.00 87.25 82 LEU A CA 1
ATOM 604 C C . LEU A 1 82 ? -0.298 4.580 -7.803 1.00 87.25 82 LEU A C 1
ATOM 606 O O . LEU A 1 82 ? 0.667 4.554 -8.548 1.00 87.25 82 LEU A O 1
ATOM 610 N N . ALA A 1 83 ? -0.937 5.713 -7.494 1.00 85.00 83 ALA A N 1
ATOM 611 C CA . ALA A 1 83 ? -0.544 7.007 -8.058 1.00 85.00 83 ALA A CA 1
ATOM 612 C C . ALA A 1 83 ? 0.928 7.355 -7.768 1.00 85.00 83 ALA A C 1
ATOM 614 O O . ALA A 1 83 ? 1.629 7.841 -8.651 1.00 85.00 83 ALA A O 1
ATOM 615 N N . CYS A 1 84 ? 1.423 7.069 -6.557 1.00 79.50 84 CYS A N 1
ATOM 616 C CA . CYS A 1 84 ? 2.838 7.255 -6.223 1.00 79.50 84 CYS A CA 1
ATOM 617 C C . CYS A 1 84 ? 3.769 6.284 -6.967 1.00 79.50 84 CYS A C 1
ATOM 619 O O . CYS A 1 84 ? 4.906 6.639 -7.269 1.00 79.50 84 CYS A O 1
ATOM 621 N N . LEU A 1 85 ? 3.316 5.057 -7.234 1.00 77.31 85 LEU A N 1
ATOM 622 C CA . LEU A 1 85 ? 4.113 4.012 -7.887 1.00 77.31 85 LEU A CA 1
ATOM 623 C C . LEU A 1 85 ? 4.041 4.068 -9.420 1.00 77.31 85 LEU A C 1
ATOM 625 O O . LEU A 1 85 ? 4.925 3.534 -10.083 1.00 77.31 85 LEU A O 1
ATOM 629 N N . THR A 1 86 ? 3.034 4.737 -9.980 1.00 68.38 86 THR A N 1
ATOM 630 C CA . THR A 1 86 ? 2.867 4.991 -11.416 1.00 68.38 86 THR A CA 1
ATOM 631 C C . THR A 1 86 ? 3.451 6.334 -11.852 1.00 68.38 86 THR A C 1
ATOM 633 O O . THR A 1 86 ? 3.104 6.807 -12.926 1.00 68.38 86 THR A O 1
ATOM 636 N N . LEU A 1 87 ? 4.354 6.953 -11.076 1.00 51.91 87 LEU A N 1
ATOM 637 C CA . LEU A 1 87 ? 5.099 8.168 -11.468 1.00 51.91 87 LEU A CA 1
ATOM 638 C C . LEU A 1 87 ? 6.121 7.925 -12.606 1.00 51.91 87 LEU A C 1
ATOM 640 O O . LEU A 1 87 ? 7.187 8.534 -12.652 1.00 51.91 87 LEU A O 1
ATOM 644 N N . THR A 1 88 ? 5.798 7.022 -13.525 1.00 44.81 88 THR A N 1
ATOM 645 C CA . THR A 1 88 ? 6.357 6.942 -14.869 1.00 44.81 88 THR A CA 1
ATOM 646 C C . THR A 1 88 ? 5.328 7.514 -15.841 1.00 44.81 88 THR A C 1
ATOM 648 O O . THR A 1 88 ? 4.639 6.764 -16.531 1.00 44.81 88 THR A O 1
ATOM 651 N N . GLU A 1 89 ? 5.221 8.839 -15.873 1.00 44.00 89 GLU A N 1
ATOM 652 C CA . GLU A 1 89 ? 5.026 9.558 -17.137 1.00 44.00 89 GLU A CA 1
ATOM 653 C C . GLU A 1 89 ? 6.274 10.401 -17.402 1.00 44.00 89 GLU A C 1
ATOM 655 O O . GLU A 1 89 ? 6.766 11.042 -16.442 1.00 44.00 89 GLU A O 1
#

Sequence (89 aa):
MPVGAANVGDLTRRVHEDGLTVAFGSPERGLPPMLGLTAEAVREFDSAQSTRAPGGFDVWLNTVPNQGSEVVRTEEAMFASLACLTLTE

Radius of gyration: 13.79 Å; chains: 1; bounding box: 31×26×33 Å